Protein AF-A0A822VAF0-F1 (afdb_monomer_lite)

Secondary structure (DSSP, 8-state):
--------EEEEETTEEEEEEEEESSS-EEEEEEE--S----HHHHTTTTHHHHHHHHHHHT-S---HHHH--HHHHHHHHT-SS------HHHHHTT------HHHHHHHHHHHHHHTTS--

Radius of gyration: 19.34 Å; chains: 1; bounding box: 37×48×43 Å

pLDDT: mean 81.26, std 22.03, range [29.39, 98.62]

Foldseek 3Di:
DDDDPWDWDWDDDPNWIWIWTFDDDPPDTPTDTDTPPVDDDQQCVVCVPCLVVQQVQCVVQVAPDSGPVVVDDSVVVCVVVVDPDDDDDDCVVVVVVPNPDDDDPVRVVVVVVVVCVVNRVHD

Structure (mmCIF, N/CA/C/O backbone):
data_AF-A0A822VAF0-F1
#
_entry.id   AF-A0A822VAF0-F1
#
loop_
_atom_site.group_PDB
_atom_site.id
_atom_site.type_symbol
_atom_site.label_atom_id
_atom_site.label_alt_id
_atom_site.label_comp_id
_atom_site.label_asym_id
_atom_site.label_entity_id
_atom_site.label_seq_id
_atom_site.pdbx_PDB_ins_code
_atom_site.Cartn_x
_atom_site.Cartn_y
_atom_site.Cartn_z
_atom_site.occupancy
_atom_site.B_iso_or_equiv
_atom_site.auth_seq_id
_atom_site.auth_comp_id
_atom_site.auth_asym_id
_atom_site.auth_atom_id
_atom_site.pdbx_PDB_model_num
ATO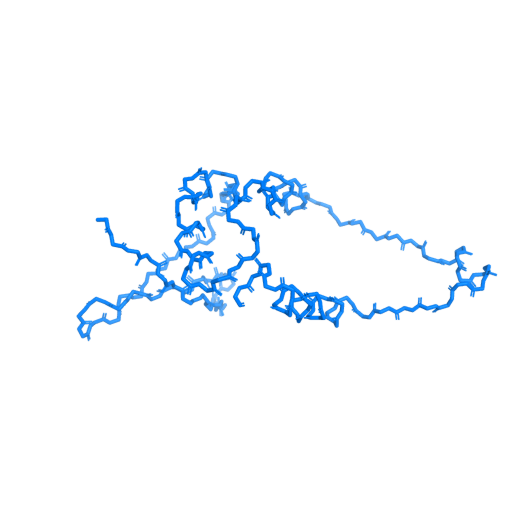M 1 N N . MET A 1 1 ? -12.248 17.129 20.076 1.00 33.84 1 MET A N 1
ATOM 2 C CA . MET A 1 1 ? -12.084 15.793 19.473 1.00 33.84 1 MET A CA 1
ATOM 3 C C . MET A 1 1 ? -13.127 15.694 18.369 1.00 33.84 1 MET A C 1
ATOM 5 O O . MET A 1 1 ? -14.201 15.171 18.610 1.00 33.84 1 MET A O 1
ATOM 9 N N . GLN A 1 2 ? -12.853 16.334 17.228 1.00 29.39 2 GLN A N 1
ATOM 10 C CA . GLN A 1 2 ? -13.739 16.412 16.061 1.00 29.39 2 GLN A CA 1
ATOM 11 C C . GLN A 1 2 ? -12.897 16.007 14.838 1.00 29.39 2 GLN A C 1
ATOM 13 O O . GLN A 1 2 ? -11.767 16.475 14.697 1.00 29.39 2 GLN A O 1
ATOM 18 N N . GLU A 1 3 ? -13.411 15.062 14.053 1.00 37.84 3 GLU A N 1
ATOM 19 C CA . GLU A 1 3 ? -12.759 14.349 12.944 1.00 37.84 3 GLU A CA 1
ATOM 20 C C . GLU A 1 3 ? -12.314 15.267 11.786 1.00 37.84 3 GLU A C 1
ATOM 22 O O . GLU A 1 3 ? -13.097 16.077 11.298 1.00 37.84 3 GLU A O 1
ATOM 27 N N . ARG A 1 4 ? -11.082 15.085 11.277 1.00 38.50 4 ARG A N 1
ATOM 28 C CA . ARG A 1 4 ? -10.580 15.726 10.043 1.00 38.50 4 ARG A CA 1
ATOM 29 C C . ARG A 1 4 ? -10.787 14.808 8.836 1.00 38.50 4 ARG A C 1
ATOM 31 O O . ARG A 1 4 ? -9.956 13.947 8.561 1.00 38.50 4 ARG A O 1
ATOM 38 N N . ASN A 1 5 ? -11.870 15.024 8.095 1.00 42.47 5 ASN A N 1
ATOM 39 C CA . ASN A 1 5 ? -12.062 14.481 6.747 1.00 42.47 5 ASN A CA 1
ATOM 40 C C . ASN A 1 5 ? -11.574 15.509 5.712 1.00 42.47 5 ASN A C 1
ATOM 42 O O . ASN A 1 5 ? -12.342 16.371 5.293 1.00 42.47 5 ASN A O 1
ATOM 46 N N . ASN A 1 6 ? -10.306 15.429 5.286 1.00 43.38 6 ASN A N 1
ATOM 47 C CA . ASN A 1 6 ? -9.716 16.416 4.370 1.00 43.38 6 ASN A CA 1
ATOM 48 C C . ASN A 1 6 ? -9.422 15.791 2.994 1.00 43.38 6 ASN A C 1
ATOM 50 O O . ASN A 1 6 ? -8.613 14.870 2.879 1.00 43.38 6 ASN A O 1
ATOM 54 N N . ALA A 1 7 ? -10.022 16.336 1.931 1.00 43.28 7 ALA A N 1
ATOM 55 C CA . ALA A 1 7 ? -9.618 16.064 0.551 1.00 43.28 7 ALA A CA 1
ATOM 56 C C . ALA A 1 7 ? -8.329 16.847 0.225 1.00 43.28 7 ALA A C 1
ATOM 58 O O . ALA A 1 7 ? -8.266 18.055 0.444 1.00 43.28 7 ALA A O 1
ATOM 59 N N . ARG A 1 8 ? -7.293 16.161 -0.276 1.00 44.94 8 ARG A N 1
ATOM 60 C CA . ARG A 1 8 ? -5.960 16.731 -0.555 1.00 44.94 8 ARG A CA 1
ATOM 61 C C . ARG A 1 8 ? -5.787 17.008 -2.052 1.00 44.94 8 ARG A C 1
ATOM 63 O O . ARG A 1 8 ? -6.007 16.114 -2.866 1.00 44.94 8 ARG A O 1
ATOM 70 N N . ARG A 1 9 ? -5.337 18.213 -2.424 1.00 45.78 9 ARG A N 1
ATOM 71 C CA . ARG A 1 9 ? -4.929 18.557 -3.804 1.00 45.78 9 ARG A CA 1
ATOM 72 C C . ARG A 1 9 ? -3.541 19.196 -3.794 1.00 45.78 9 ARG A C 1
ATOM 74 O O . ARG A 1 9 ? -3.276 20.079 -2.985 1.00 45.78 9 ARG A O 1
ATOM 81 N N . ALA A 1 10 ? -2.665 18.750 -4.692 1.00 46.25 10 ALA A N 1
ATOM 82 C CA . ALA A 1 10 ? -1.319 19.296 -4.847 1.00 46.25 10 ALA A CA 1
ATOM 83 C C . ALA A 1 10 ? -1.309 20.490 -5.822 1.00 46.25 10 ALA A C 1
ATOM 85 O O . ALA A 1 10 ? -1.923 20.415 -6.890 1.00 46.25 10 ALA A O 1
ATOM 86 N N . LEU A 1 11 ? -0.604 21.568 -5.465 1.00 54.56 11 LEU A N 1
ATOM 87 C CA . LEU A 1 11 ? -0.296 22.717 -6.326 1.00 54.56 11 LEU A CA 1
ATOM 88 C C . LEU A 1 11 ? 1.220 22.954 -6.366 1.00 54.56 11 LEU A C 1
ATOM 90 O O . LEU A 1 11 ? 1.916 22.694 -5.390 1.00 54.56 11 LEU A O 1
ATOM 94 N N . PHE A 1 12 ? 1.727 23.465 -7.486 1.00 46.44 12 PHE A N 1
ATOM 95 C CA . PHE A 1 12 ? 3.128 23.860 -7.653 1.00 46.44 12 PHE A CA 1
ATOM 96 C C . PHE A 1 12 ? 3.205 25.361 -7.938 1.00 46.44 12 PHE A C 1
ATOM 98 O O . PHE A 1 12 ? 2.636 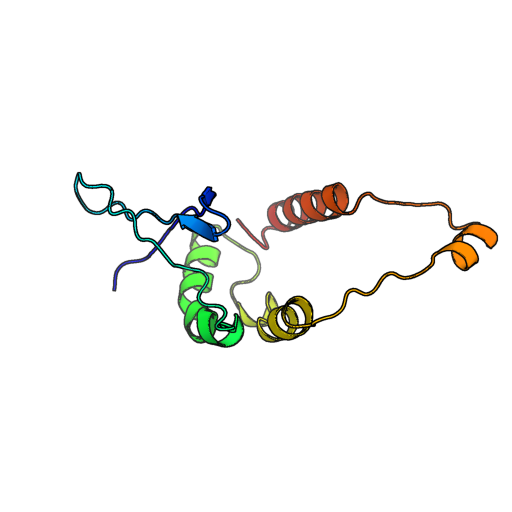25.818 -8.928 1.00 46.44 12 PHE A O 1
ATOM 105 N N . GLU A 1 13 ? 3.936 26.109 -7.110 1.00 50.09 13 GLU A N 1
ATOM 106 C CA . GLU A 1 13 ? 4.174 27.548 -7.295 1.00 50.09 13 GLU A CA 1
ATOM 107 C C . GLU A 1 13 ? 5.622 27.884 -6.888 1.00 50.09 13 GLU A C 1
ATOM 109 O O . GLU A 1 13 ? 6.141 27.340 -5.917 1.00 50.09 13 GLU A O 1
ATOM 114 N N . GLU A 1 14 ? 6.333 28.698 -7.676 1.00 61.81 14 GLU A N 1
ATOM 115 C CA . GLU A 1 14 ? 7.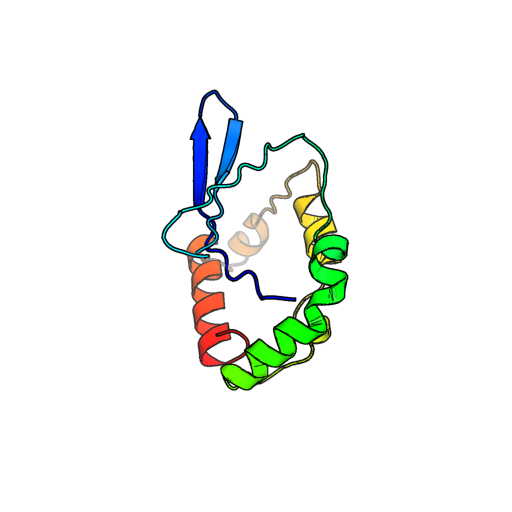732 29.108 -7.408 1.00 61.81 14 GLU A CA 1
ATOM 116 C C . GLU A 1 14 ? 8.718 27.957 -7.083 1.00 61.81 14 GLU A C 1
ATOM 118 O O . GLU A 1 14 ? 9.635 28.091 -6.273 1.00 61.81 14 GLU A O 1
ATOM 123 N N . GLY A 1 15 ? 8.535 26.791 -7.712 1.00 56.56 15 GLY A N 1
ATOM 124 C CA . GLY A 1 15 ? 9.391 25.616 -7.492 1.00 56.56 15 GLY A CA 1
ATOM 125 C C . GLY A 1 15 ? 9.151 24.892 -6.163 1.00 56.56 15 GLY A C 1
ATOM 126 O O . GLY A 1 15 ? 9.915 23.992 -5.814 1.00 56.56 15 GLY A O 1
ATOM 127 N N . ARG A 1 16 ? 8.094 25.249 -5.428 1.00 48.12 16 ARG A N 1
ATOM 128 C CA . ARG A 1 16 ? 7.661 24.579 -4.202 1.00 48.12 16 ARG A CA 1
ATOM 129 C C . ARG A 1 16 ? 6.359 23.827 -4.461 1.00 48.12 16 ARG A C 1
ATOM 131 O O . ARG A 1 16 ? 5.442 24.342 -5.099 1.00 48.12 16 ARG A O 1
ATOM 138 N N . LEU A 1 17 ? 6.308 22.584 -3.991 1.00 49.31 17 LEU A N 1
ATOM 139 C CA . LEU A 1 17 ? 5.097 21.773 -3.991 1.00 49.31 17 LEU A CA 1
ATOM 140 C C . LEU A 1 17 ? 4.327 22.046 -2.699 1.00 49.31 17 LEU A C 1
ATOM 142 O O . LEU A 1 17 ? 4.881 21.940 -1.605 1.00 49.31 17 LEU A O 1
ATOM 146 N N . PHE A 1 18 ? 3.055 22.391 -2.849 1.00 51.75 18 PHE A N 1
ATOM 147 C CA . PHE A 1 18 ? 2.128 22.708 -1.774 1.00 51.75 18 PHE A CA 1
ATOM 148 C C . PHE A 1 18 ? 1.014 21.667 -1.743 1.00 51.75 18 PHE A C 1
ATOM 150 O O . PHE A 1 18 ? 0.421 21.345 -2.776 1.00 51.75 18 PHE A O 1
ATOM 157 N N . VAL A 1 19 ? 0.702 21.153 -0.554 1.00 52.16 19 VAL A N 1
ATOM 158 C CA . VAL A 1 19 ? -0.475 20.306 -0.335 1.00 52.16 19 VAL A CA 1
ATOM 159 C C . VAL A 1 19 ? -1.548 21.169 0.317 1.00 52.16 19 VAL A C 1
ATOM 161 O O . VAL A 1 19 ? -1.375 21.614 1.448 1.00 52.16 19 VAL A O 1
ATOM 164 N N . LEU A 1 20 ? -2.646 21.420 -0.398 1.00 51.59 20 LEU A N 1
ATOM 165 C CA . LEU A 1 20 ? -3.803 22.123 0.152 1.00 51.59 20 LEU A CA 1
ATOM 166 C C . LEU A 1 20 ? -4.695 21.144 0.918 1.00 51.59 20 LEU A C 1
ATOM 168 O O . LEU A 1 20 ? -5.102 20.110 0.376 1.00 51.59 20 LEU A O 1
ATOM 172 N N . GLY A 1 21 ? -5.034 21.510 2.153 1.00 52.75 21 GLY A N 1
ATOM 173 C CA . GLY A 1 21 ? -6.164 20.957 2.894 1.00 52.75 21 GLY A CA 1
ATOM 174 C C . GLY A 1 21 ? -7.154 22.069 3.240 1.00 52.75 21 GLY A C 1
ATOM 175 O O . GLY A 1 21 ? -6.742 23.192 3.517 1.00 52.75 21 GLY A O 1
ATOM 176 N N . ALA A 1 22 ? -8.447 21.751 3.233 1.00 47.81 22 ALA A N 1
ATOM 177 C CA . ALA A 1 22 ? -9.508 22.633 3.713 1.00 47.81 22 ALA A CA 1
ATOM 178 C C . ALA A 1 22 ? -10.208 21.973 4.906 1.00 47.81 22 ALA A C 1
ATOM 180 O O . ALA A 1 22 ? -10.451 20.764 4.869 1.00 47.81 22 ALA A O 1
ATOM 181 N N . ASN A 1 23 ? -10.527 22.759 5.934 1.00 49.84 23 ASN A N 1
ATOM 182 C CA . ASN A 1 23 ? -11.535 22.400 6.933 1.00 49.84 23 ASN A CA 1
ATOM 183 C C . ASN A 1 23 ? -12.826 23.164 6.601 1.00 49.84 23 ASN A C 1
ATOM 185 O O . ASN A 1 23 ? -12.762 24.277 6.081 1.00 49.84 23 ASN A O 1
ATOM 189 N N . VAL A 1 24 ? -13.986 22.569 6.880 1.00 48.78 24 VAL A N 1
ATOM 190 C CA . VAL A 1 24 ? -15.288 23.235 6.729 1.00 48.78 24 VAL A CA 1
ATOM 191 C C . VAL A 1 24 ? -15.891 23.377 8.122 1.00 48.78 24 VAL A C 1
ATOM 193 O O . VAL A 1 24 ? -16.665 22.526 8.547 1.00 48.78 24 VAL A O 1
ATOM 196 N N . ASP A 1 25 ? -15.497 24.428 8.838 1.00 47.31 25 ASP A N 1
ATOM 197 C CA . ASP A 1 25 ? -16.069 24.800 10.134 1.00 47.31 25 ASP A CA 1
ATOM 198 C C . ASP A 1 25 ? -16.608 26.234 10.031 1.00 47.31 25 ASP A C 1
ATOM 200 O O . ASP A 1 25 ? -15.843 27.192 9.991 1.00 47.31 25 ASP A O 1
ATOM 204 N N . GLY A 1 26 ? -17.936 26.393 9.967 1.00 46.09 26 GLY A N 1
ATOM 205 C CA . GLY A 1 26 ? -18.552 27.698 9.684 1.00 46.09 26 GLY A CA 1
ATOM 206 C C . GLY A 1 26 ? -18.274 28.176 8.253 1.00 46.09 26 GLY A C 1
ATOM 207 O O . GLY A 1 26 ? -17.574 27.515 7.496 1.00 46.09 26 GLY A O 1
ATOM 208 N N . ASP A 1 27 ? -18.860 29.299 7.841 1.00 47.34 27 ASP A N 1
ATOM 209 C CA . ASP A 1 27 ? -18.862 29.786 6.447 1.00 47.34 27 ASP A CA 1
ATOM 210 C C . ASP A 1 27 ? -17.480 30.241 5.903 1.00 47.34 27 ASP A C 1
ATOM 212 O O . ASP A 1 27 ? -17.405 30.978 4.918 1.00 47.34 27 ASP A O 1
ATOM 216 N N . GLU A 1 28 ? -16.377 29.818 6.525 1.00 45.03 28 GLU A N 1
AT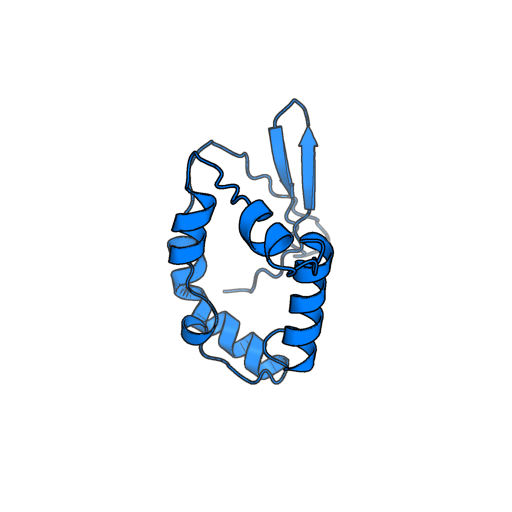OM 217 C CA . GLU A 1 28 ? -15.012 30.230 6.214 1.00 45.03 28 GLU A CA 1
ATOM 218 C C . GLU A 1 28 ? -14.167 29.017 5.783 1.00 45.03 28 GLU A C 1
ATOM 220 O O . GLU A 1 28 ? -14.026 28.024 6.496 1.00 45.03 28 GLU A O 1
ATOM 225 N N . LEU A 1 29 ? -13.626 29.079 4.560 1.00 47.59 29 LEU A N 1
ATOM 226 C CA . LEU A 1 29 ? -12.675 28.089 4.057 1.00 47.59 29 LEU A CA 1
ATOM 227 C C . LEU A 1 29 ? -11.298 28.390 4.645 1.00 47.59 29 LEU A C 1
ATOM 229 O O . LEU A 1 29 ? -10.529 29.167 4.078 1.00 47.59 29 LEU A O 1
ATOM 233 N N . ASP A 1 30 ? -10.983 27.736 5.754 1.00 47.25 30 ASP A N 1
ATOM 234 C CA . ASP A 1 30 ? -9.651 27.785 6.341 1.00 47.25 30 ASP A CA 1
ATOM 235 C C . ASP A 1 30 ? -8.693 26.906 5.514 1.00 47.25 30 ASP A C 1
ATOM 237 O O . ASP A 1 30 ? -8.660 25.672 5.619 1.00 47.25 30 ASP A O 1
ATOM 241 N N . LEU A 1 31 ? -7.950 27.567 4.620 1.00 49.69 31 LEU A N 1
ATOM 242 C CA . LEU A 1 31 ? -6.899 26.976 3.794 1.00 49.69 31 LEU A CA 1
ATOM 243 C C . LEU A 1 31 ? -5.588 26.998 4.578 1.00 49.69 31 LEU A C 1
ATOM 245 O O . LEU A 1 31 ? -4.981 28.052 4.769 1.00 49.69 31 LEU A O 1
ATOM 249 N N . TRP A 1 32 ? -5.122 25.824 4.992 1.00 47.69 32 TRP A N 1
ATOM 250 C CA . TRP A 1 32 ? -3.830 25.702 5.662 1.00 47.69 32 TRP A CA 1
ATOM 251 C C . TRP A 1 32 ? -2.769 25.216 4.683 1.00 47.69 32 TRP A C 1
ATOM 253 O O . TRP A 1 32 ? -2.991 24.289 3.899 1.00 47.69 32 TRP A O 1
ATOM 263 N N . PHE A 1 33 ? -1.602 25.849 4.761 1.00 53.44 33 PHE A N 1
ATOM 264 C CA . PHE A 1 33 ? -0.424 25.512 3.978 1.00 53.44 33 PHE A CA 1
ATOM 265 C C . PHE A 1 33 ? 0.517 24.658 4.820 1.00 53.44 33 PHE A C 1
ATOM 267 O O . PHE A 1 33 ? 0.867 25.040 5.935 1.00 53.44 33 PHE A O 1
ATOM 274 N N . GLU A 1 34 ? 1.014 23.563 4.256 1.00 55.31 34 GLU A N 1
ATOM 275 C CA . GLU A 1 34 ? 2.240 22.942 4.750 1.00 55.31 34 GLU A CA 1
ATOM 276 C C . GLU A 1 34 ? 3.325 23.061 3.681 1.00 55.31 34 GLU A C 1
ATOM 278 O O . GLU A 1 34 ? 3.172 22.582 2.555 1.00 55.31 34 GLU A O 1
ATOM 283 N N . SER A 1 35 ? 4.424 23.736 4.023 1.00 53.03 35 SER A N 1
ATOM 284 C CA . SER A 1 35 ? 5.628 23.738 3.196 1.00 53.03 35 SER A CA 1
ATOM 285 C C . SER A 1 35 ? 6.318 22.383 3.293 1.00 53.03 35 SER A C 1
ATOM 287 O O . SER A 1 35 ? 6.499 21.876 4.402 1.00 53.03 35 SER A O 1
ATOM 289 N N . LEU A 1 36 ? 6.789 21.846 2.165 1.00 62.84 36 LEU A N 1
ATOM 290 C CA . LEU A 1 36 ? 7.778 20.769 2.178 1.00 62.84 36 LEU A CA 1
ATOM 291 C C . LEU A 1 36 ? 9.101 21.343 2.694 1.00 62.84 36 LEU A C 1
ATOM 293 O O . LEU A 1 36 ? 9.876 21.949 1.958 1.00 62.84 36 LEU A O 1
ATOM 297 N N . ASP A 1 37 ? 9.315 21.196 3.993 1.00 75.62 37 ASP A N 1
ATOM 298 C CA . ASP A 1 37 ? 10.460 21.694 4.759 1.00 75.62 37 ASP A CA 1
ATOM 299 C C . ASP A 1 37 ? 11.694 20.776 4.654 1.00 75.62 37 ASP A C 1
ATOM 301 O O . ASP A 1 37 ? 12.728 21.044 5.263 1.00 75.62 37 ASP A O 1
ATOM 305 N N . GLY A 1 38 ? 11.600 19.702 3.862 1.00 74.12 38 GLY A N 1
ATOM 306 C CA . GLY A 1 38 ? 12.640 18.682 3.727 1.00 74.12 38 GLY A CA 1
ATOM 307 C C . GLY A 1 38 ? 12.735 17.744 4.933 1.00 74.12 38 GLY A C 1
ATOM 308 O O . GLY A 1 38 ? 13.609 16.879 4.956 1.00 74.12 38 GLY A O 1
ATOM 309 N N . VAL A 1 39 ? 11.849 17.888 5.924 1.00 81.75 39 VAL A N 1
ATOM 310 C CA . VAL A 1 39 ? 11.792 17.005 7.085 1.00 81.75 39 VAL A CA 1
ATOM 311 C C . VAL A 1 39 ? 10.994 15.763 6.710 1.00 81.75 39 VAL A C 1
ATOM 313 O O . VAL A 1 39 ? 9.824 15.838 6.335 1.00 81.75 39 VAL A O 1
ATOM 316 N N . VAL A 1 40 ? 11.627 14.595 6.827 1.00 82.88 40 VAL A N 1
ATOM 317 C CA . VAL A 1 40 ? 10.934 13.313 6.669 1.00 82.88 40 VAL A CA 1
ATOM 318 C C . VAL A 1 40 ? 9.961 13.145 7.831 1.00 82.88 40 VAL A C 1
ATOM 320 O O . VAL A 1 40 ? 10.358 13.187 8.995 1.00 82.88 40 VAL A O 1
ATOM 323 N N . ARG A 1 41 ? 8.685 12.939 7.507 1.00 88.19 41 ARG A N 1
ATOM 324 C CA . ARG A 1 41 ? 7.632 12.623 8.474 1.00 88.19 41 ARG A CA 1
ATOM 325 C C . ARG A 1 41 ? 7.181 11.199 8.210 1.00 88.19 41 ARG A C 1
ATOM 327 O O . ARG A 1 41 ? 6.601 10.929 7.161 1.00 88.19 41 ARG A O 1
ATOM 334 N N . LEU A 1 42 ? 7.482 10.305 9.143 1.00 92.50 42 LEU A N 1
ATOM 335 C CA . LEU A 1 42 ? 7.183 8.886 8.994 1.00 92.50 42 LEU A CA 1
ATOM 336 C C . LEU A 1 42 ? 5.672 8.661 9.033 1.00 92.50 42 LEU A C 1
ATOM 338 O O . LEU A 1 42 ? 4.950 9.275 9.823 1.00 92.50 42 LEU A O 1
ATOM 342 N N . LEU A 1 43 ? 5.182 7.797 8.156 1.00 94.06 43 LEU A N 1
ATOM 343 C CA . LEU A 1 43 ? 3.794 7.371 8.125 1.00 94.06 43 LEU A CA 1
ATOM 344 C C . LEU A 1 43 ? 3.452 6.567 9.380 1.00 94.06 43 LEU A C 1
ATOM 346 O O . LEU A 1 43 ? 2.339 6.688 9.890 1.00 94.06 43 LEU A O 1
ATOM 350 N N . GLN A 1 44 ? 4.403 5.789 9.908 1.00 95.56 44 GLN A N 1
ATOM 351 C CA . GLN A 1 44 ? 4.224 5.060 11.162 1.00 95.56 44 GLN A CA 1
ATOM 352 C C . GLN A 1 44 ? 3.850 5.975 12.329 1.00 95.56 44 GLN A C 1
ATOM 3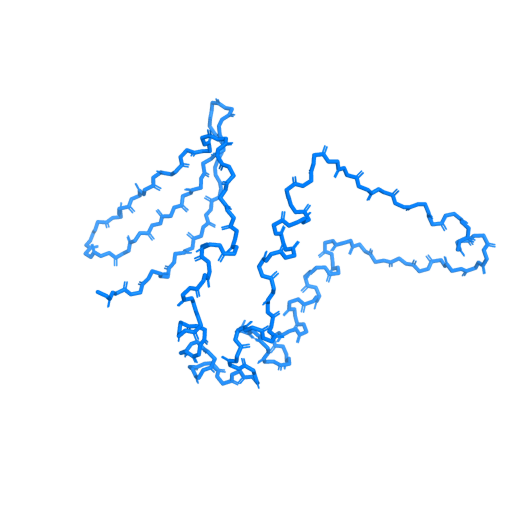54 O O . GLN A 1 44 ? 2.916 5.656 13.060 1.00 95.56 44 GLN A O 1
ATOM 359 N N . ASP A 1 45 ? 4.511 7.123 12.463 1.00 95.00 45 ASP A N 1
ATOM 360 C CA . ASP A 1 45 ? 4.206 8.075 13.535 1.00 95.00 45 ASP A CA 1
ATOM 361 C C . ASP A 1 45 ? 2.871 8.788 13.288 1.00 95.00 45 ASP A C 1
ATOM 363 O O . ASP A 1 45 ? 2.093 9.003 14.214 1.00 95.00 45 ASP A O 1
ATOM 367 N N . GLN A 1 46 ? 2.577 9.121 12.027 1.00 93.06 46 GLN A N 1
ATOM 368 C CA . GLN A 1 46 ? 1.333 9.800 11.649 1.00 93.06 46 GLN A CA 1
ATOM 369 C C . GLN A 1 46 ? 0.082 8.947 11.879 1.00 93.06 46 GLN A C 1
ATOM 371 O O . GLN A 1 46 ? -0.975 9.507 12.141 1.00 93.06 46 GLN A O 1
ATOM 376 N N . THR A 1 47 ? 0.202 7.621 11.772 1.00 93.69 47 THR A N 1
ATOM 377 C CA . THR A 1 47 ? -0.935 6.681 11.807 1.00 93.69 47 THR A CA 1
ATOM 378 C C . THR A 1 47 ? -1.003 5.845 13.086 1.00 93.69 47 THR A C 1
ATOM 380 O O . THR A 1 47 ? -1.864 4.973 13.209 1.00 93.69 47 THR A O 1
ATOM 383 N N . ALA A 1 48 ? -0.121 6.104 14.059 1.00 94.25 48 ALA A N 1
ATOM 384 C CA . ALA A 1 48 ? 0.001 5.309 15.283 1.00 94.25 48 ALA A CA 1
ATOM 385 C C . ALA A 1 48 ? -1.314 5.195 16.080 1.00 94.25 48 ALA A C 1
ATOM 387 O O . ALA A 1 48 ? -1.583 4.157 16.682 1.00 94.25 48 ALA A O 1
ATOM 388 N N . GLU A 1 49 ? -2.155 6.233 16.039 1.00 95.12 49 GLU A N 1
ATOM 389 C CA . GLU A 1 49 ? -3.400 6.330 16.814 1.00 95.12 49 GLU A CA 1
ATOM 390 C C . GLU A 1 49 ? -4.673 6.129 15.961 1.00 95.12 49 GLU A C 1
ATOM 392 O O . GLU A 1 49 ? -5.796 6.250 16.457 1.00 95.12 49 GLU A O 1
ATOM 397 N N . ASP A 1 50 ? -4.534 5.769 14.680 1.00 96.81 50 ASP A N 1
ATOM 398 C CA . ASP A 1 50 ? -5.660 5.720 13.734 1.00 96.81 50 ASP A CA 1
ATOM 399 C C . ASP A 1 50 ? -6.511 4.444 13.852 1.00 96.81 50 ASP A C 1
ATOM 401 O O . ASP A 1 50 ? -7.561 4.322 13.218 1.00 96.81 50 ASP A O 1
ATOM 405 N N . ALA A 1 51 ? -6.122 3.488 14.700 1.00 96.31 51 ALA A N 1
ATOM 406 C CA . ALA A 1 51 ? -6.835 2.217 14.857 1.00 96.31 51 ALA A CA 1
ATOM 407 C C . ALA A 1 51 ? -8.300 2.385 15.309 1.00 96.31 51 ALA A C 1
ATOM 409 O O . ALA A 1 51 ? -9.153 1.547 15.008 1.00 96.31 51 ALA A O 1
ATOM 410 N N . ALA A 1 52 ? -8.620 3.434 16.073 1.00 96.62 52 ALA A N 1
ATOM 411 C CA . ALA A 1 52 ? -10.005 3.736 16.443 1.00 96.62 52 ALA A CA 1
ATOM 412 C C . ALA A 1 52 ? -10.792 4.350 15.274 1.00 96.62 52 ALA A C 1
ATOM 414 O O . ALA A 1 52 ? -11.941 3.976 15.056 1.00 96.62 52 ALA A O 1
ATOM 415 N N . ILE A 1 53 ? -10.151 5.232 14.503 1.00 97.44 53 ILE A N 1
ATOM 416 C CA . ILE A 1 53 ? -10.742 5.893 13.333 1.00 97.44 53 ILE A CA 1
ATOM 417 C C . ILE A 1 53 ? -11.073 4.854 12.259 1.00 97.44 53 ILE A C 1
ATOM 419 O O . ILE A 1 53 ? -12.183 4.835 11.734 1.00 97.44 53 ILE A O 1
ATOM 423 N N . TRP A 1 54 ? -10.140 3.940 11.972 1.00 97.88 54 TRP A N 1
ATOM 424 C CA . TRP A 1 54 ? -10.369 2.876 10.997 1.00 97.88 54 TRP A CA 1
ATOM 425 C C . TRP A 1 54 ? -11.530 1.959 11.390 1.00 97.88 54 TRP A C 1
ATOM 427 O O . TRP A 1 54 ? -12.342 1.622 10.534 1.00 97.88 54 TRP A O 1
ATOM 437 N N . ARG A 1 55 ? -11.652 1.593 12.674 1.00 98.19 55 ARG A N 1
ATOM 438 C CA . ARG A 1 55 ? -12.785 0.782 13.148 1.00 98.19 55 ARG A CA 1
ATOM 439 C C . ARG A 1 55 ? -14.126 1.463 12.899 1.00 98.19 55 ARG A C 1
ATOM 441 O O . ARG A 1 55 ? -15.027 0.810 12.390 1.00 98.19 55 ARG A O 1
ATOM 448 N N . ASP A 1 56 ? -14.240 2.759 13.187 1.00 98.25 56 ASP A N 1
ATOM 449 C CA . ASP A 1 56 ? -15.478 3.502 12.920 1.00 98.25 56 ASP A CA 1
ATOM 450 C C . ASP A 1 56 ? -15.814 3.540 11.420 1.00 98.25 56 ASP A C 1
ATOM 452 O O . ASP A 1 56 ? -16.955 3.299 11.027 1.00 98.25 56 ASP A O 1
ATOM 456 N N . ILE A 1 57 ? -14.811 3.758 10.564 1.00 98.12 57 ILE A N 1
ATOM 457 C CA . ILE A 1 57 ? -14.975 3.693 9.105 1.00 98.12 57 ILE A CA 1
ATOM 458 C C . ILE A 1 57 ? -15.437 2.291 8.687 1.00 98.12 57 ILE A C 1
ATOM 460 O O . ILE A 1 57 ? -16.415 2.157 7.949 1.00 98.12 57 ILE A O 1
ATOM 464 N N . ALA A 1 58 ? -14.765 1.245 9.164 1.00 98.31 58 ALA A N 1
ATOM 465 C CA . ALA A 1 58 ? -15.088 -0.133 8.827 1.00 98.31 58 ALA A CA 1
ATOM 466 C C . ALA A 1 58 ? -16.522 -0.499 9.226 1.00 98.31 58 ALA A C 1
ATOM 468 O O . ALA A 1 58 ? -17.253 -1.063 8.410 1.00 98.31 58 ALA A O 1
ATOM 469 N N . ASP A 1 59 ? -16.956 -0.100 10.422 1.00 98.12 59 ASP A N 1
ATOM 470 C CA . ASP A 1 59 ? -18.317 -0.328 10.903 1.00 98.12 59 ASP A CA 1
ATOM 471 C C . ASP A 1 59 ? -19.344 0.468 10.077 1.00 98.12 59 ASP A C 1
ATOM 473 O O . ASP A 1 59 ? -20.365 -0.079 9.651 1.00 98.12 59 ASP A O 1
ATOM 477 N N . ARG A 1 60 ? -19.057 1.742 9.774 1.00 98.44 60 ARG A N 1
ATOM 478 C CA . ARG A 1 60 ? -19.934 2.631 8.992 1.00 98.44 60 ARG A CA 1
ATOM 479 C C . ARG A 1 60 ? -20.171 2.129 7.567 1.00 98.44 60 ARG A C 1
ATOM 481 O O . ARG A 1 60 ? -21.289 2.240 7.062 1.00 98.44 60 ARG A O 1
ATOM 488 N N . TYR A 1 61 ? -19.136 1.598 6.916 1.00 98.12 61 TYR A N 1
ATOM 489 C CA . TYR A 1 61 ? -19.200 1.118 5.530 1.00 98.12 61 TYR A CA 1
ATOM 490 C C . TYR A 1 61 ? -19.406 -0.403 5.413 1.00 98.12 61 TYR A C 1
ATOM 492 O O . TYR A 1 61 ? -19.563 -0.920 4.305 1.00 98.12 61 TYR A O 1
ATOM 500 N N . GLY A 1 62 ? -19.460 -1.130 6.535 1.00 97.94 62 GLY A N 1
ATOM 501 C CA . GLY A 1 62 ? -19.634 -2.584 6.559 1.00 97.94 62 GLY A CA 1
ATOM 502 C C . GLY A 1 62 ? -18.480 -3.333 5.888 1.00 97.94 62 GLY A C 1
ATOM 503 O O . GLY A 1 62 ? -18.728 -4.229 5.072 1.00 97.94 62 GLY A O 1
ATOM 504 N N . LEU A 1 63 ? -17.245 -2.922 6.190 1.00 98.62 63 LEU A N 1
ATOM 505 C CA . LEU A 1 63 ? -16.013 -3.515 5.666 1.00 98.62 63 LEU A CA 1
ATOM 506 C C . LEU A 1 63 ? -15.705 -4.858 6.345 1.00 98.62 63 LEU A C 1
ATOM 508 O O . LEU A 1 63 ? -16.118 -5.109 7.476 1.00 98.62 63 LEU A O 1
ATOM 512 N N . VAL A 1 64 ? -14.978 -5.737 5.650 1.00 98.19 64 VAL A N 1
ATOM 513 C CA . VAL A 1 64 ? -14.706 -7.112 6.121 1.00 98.19 64 VAL A CA 1
ATOM 514 C C . VAL A 1 64 ? -13.621 -7.202 7.194 1.00 98.19 64 VAL A C 1
ATOM 516 O O . VAL A 1 64 ? -13.560 -8.200 7.907 1.00 98.19 64 VAL A O 1
ATOM 519 N N . GLU A 1 65 ? -12.762 -6.191 7.304 1.00 98.00 65 GLU A N 1
ATOM 520 C CA . GLU A 1 65 ? -11.634 -6.154 8.233 1.00 98.00 65 GLU A CA 1
ATOM 521 C C . GLU A 1 65 ? -11.575 -4.787 8.919 1.00 98.00 65 GLU A C 1
ATOM 523 O O . GLU A 1 65 ? -11.471 -3.749 8.262 1.00 98.00 65 GLU A O 1
ATOM 528 N N . ASN A 1 66 ? -11.640 -4.787 10.247 1.00 97.50 66 ASN A N 1
ATOM 529 C CA . ASN A 1 66 ? -11.660 -3.574 11.063 1.00 97.50 66 ASN A CA 1
ATOM 530 C C . ASN A 1 66 ? -10.394 -3.409 11.919 1.00 97.50 66 ASN A C 1
ATOM 532 O O . ASN A 1 66 ? -10.234 -2.385 12.581 1.00 97.50 66 ASN A O 1
ATOM 536 N N . ASP A 1 67 ? -9.466 -4.365 11.880 1.00 97.38 67 ASP A N 1
ATOM 537 C CA . ASP A 1 67 ? -8.142 -4.227 12.473 1.00 97.38 67 ASP A CA 1
ATOM 538 C C . ASP A 1 67 ? -7.165 -3.613 11.460 1.00 97.38 67 ASP A C 1
ATOM 540 O O . ASP A 1 67 ? -6.692 -4.264 10.524 1.00 97.38 67 ASP A O 1
ATOM 544 N N . LEU A 1 68 ? -6.823 -2.340 11.680 1.00 96.00 68 LEU A N 1
ATOM 545 C CA . LEU A 1 68 ? -5.912 -1.587 10.816 1.00 96.00 68 LEU A CA 1
ATOM 546 C C . LEU A 1 68 ? -4.533 -2.257 10.687 1.00 96.00 68 LEU A C 1
ATOM 548 O O . LEU A 1 68 ? -3.923 -2.203 9.620 1.00 96.00 68 LEU A O 1
ATOM 552 N N . SER A 1 69 ? -4.060 -2.938 11.737 1.00 94.88 69 SER A N 1
ATOM 553 C CA . SER A 1 69 ? -2.738 -3.580 11.745 1.00 94.88 69 SER A CA 1
ATOM 554 C C . SER A 1 69 ? -2.650 -4.803 10.828 1.00 94.88 69 SER A C 1
ATOM 556 O O . SER A 1 69 ? -1.557 -5.202 10.424 1.00 94.88 69 SER A O 1
ATOM 558 N N . ARG A 1 70 ? -3.800 -5.386 10.460 1.00 95.62 70 ARG A N 1
ATOM 559 C CA . ARG A 1 70 ? -3.895 -6.491 9.495 1.00 95.62 70 ARG A CA 1
ATOM 560 C C . ARG A 1 70 ? -3.945 -6.008 8.047 1.00 95.62 70 ARG A C 1
ATOM 562 O O . ARG A 1 70 ? -3.646 -6.788 7.146 1.00 95.62 70 ARG A O 1
ATOM 569 N N . LEU A 1 71 ? -4.311 -4.745 7.825 1.00 94.62 71 LEU A N 1
ATOM 570 C CA . LEU A 1 71 ? -4.471 -4.153 6.496 1.00 94.62 71 LEU A CA 1
ATOM 571 C C . LEU A 1 71 ? -3.245 -3.377 6.038 1.00 94.62 71 LEU A C 1
ATOM 573 O O . LEU A 1 71 ? -2.886 -3.427 4.863 1.00 94.62 71 LEU A O 1
ATOM 577 N N . ALA A 1 72 ? -2.626 -2.637 6.954 1.00 94.50 72 ALA A N 1
ATOM 578 C CA . ALA A 1 72 ? -1.560 -1.715 6.626 1.00 94.50 72 ALA A CA 1
ATOM 579 C C . ALA A 1 72 ? -0.385 -1.859 7.589 1.00 94.50 72 ALA A C 1
ATOM 581 O O . ALA A 1 72 ? -0.531 -2.020 8.798 1.00 94.50 72 ALA A O 1
ATOM 582 N N . SER A 1 73 ? 0.808 -1.728 7.026 1.00 95.06 73 SER A N 1
ATOM 583 C CA . SER A 1 73 ? 2.074 -1.698 7.749 1.00 95.06 73 SER A CA 1
ATOM 584 C C . SER A 1 73 ? 2.801 -0.399 7.398 1.00 95.06 73 SER A C 1
ATOM 586 O O . SER A 1 73 ? 3.592 -0.391 6.451 1.00 95.06 73 SER A O 1
ATOM 588 N N . PRO A 1 74 ? 2.529 0.703 8.118 1.00 95.38 74 PRO A N 1
ATOM 589 C CA . PRO A 1 74 ? 3.052 2.030 7.785 1.00 95.38 74 PRO A CA 1
ATOM 590 C C . PRO A 1 74 ? 4.574 2.079 7.604 1.00 95.38 74 PRO A C 1
ATOM 592 O O . PRO A 1 74 ? 5.072 2.711 6.677 1.00 95.38 74 PRO A O 1
ATOM 595 N N . TRP A 1 75 ? 5.301 1.318 8.424 1.00 94.88 75 TRP A N 1
ATOM 596 C CA . TRP A 1 75 ? 6.757 1.227 8.369 1.00 94.88 75 TRP A CA 1
ATOM 597 C C . TRP A 1 75 ? 7.291 0.687 7.032 1.00 94.88 75 TRP A C 1
ATOM 599 O O . TRP A 1 75 ? 8.382 1.068 6.616 1.00 94.88 75 TRP A O 1
ATOM 609 N N . HIS A 1 76 ? 6.551 -0.194 6.344 1.00 95.12 76 HIS A N 1
ATOM 610 C CA . HIS A 1 76 ? 6.961 -0.689 5.025 1.00 95.12 76 HIS A CA 1
ATOM 611 C C . HIS A 1 76 ? 6.908 0.445 3.996 1.00 95.12 76 HIS A C 1
ATOM 613 O O . HIS A 1 76 ? 7.839 0.595 3.211 1.00 95.12 76 HIS A O 1
ATOM 619 N N . THR A 1 77 ? 5.875 1.293 4.048 1.00 93.94 77 THR A N 1
ATOM 620 C CA . THR A 1 77 ? 5.785 2.490 3.201 1.00 93.94 77 THR A CA 1
ATOM 621 C C . THR A 1 77 ? 6.926 3.459 3.496 1.00 93.94 77 THR A C 1
ATOM 623 O O . THR A 1 77 ? 7.537 3.971 2.562 1.00 93.94 77 THR A O 1
ATOM 626 N N . ASP A 1 78 ? 7.260 3.672 4.771 1.00 94.38 78 ASP A N 1
ATOM 627 C CA . ASP A 1 78 ? 8.413 4.494 5.160 1.00 94.38 78 ASP A CA 1
ATOM 628 C C . ASP A 1 78 ? 9.728 3.934 4.597 1.00 94.38 78 ASP A C 1
ATOM 630 O O . ASP A 1 78 ? 10.560 4.677 4.075 1.00 94.38 78 ASP A O 1
ATOM 634 N N . ALA A 1 79 ? 9.901 2.612 4.651 1.00 92.19 79 ALA A N 1
ATOM 635 C CA . ALA A 1 79 ? 11.079 1.931 4.129 1.00 92.19 79 ALA A CA 1
ATOM 636 C C . ALA A 1 79 ? 11.176 1.954 2.597 1.00 92.19 79 ALA A C 1
ATOM 638 O O . ALA A 1 79 ? 12.288 1.879 2.071 1.00 92.19 79 ALA A O 1
ATOM 639 N N . ASP A 1 80 ? 10.057 2.033 1.878 1.00 91.81 80 ASP A N 1
ATOM 640 C CA . ASP A 1 80 ? 10.038 2.079 0.414 1.00 91.81 80 ASP A CA 1
ATOM 641 C C . ASP A 1 80 ? 10.144 3.513 -0.117 1.00 91.81 80 ASP A C 1
ATOM 643 O O . ASP A 1 80 ? 10.978 3.775 -0.982 1.00 91.81 80 ASP A O 1
ATOM 647 N N . LEU A 1 81 ? 9.389 4.461 0.446 1.00 90.12 81 LEU A N 1
ATOM 648 C CA . LEU A 1 81 ? 9.409 5.868 0.024 1.00 90.12 81 LEU A CA 1
ATOM 649 C C . LEU A 1 81 ? 10.610 6.652 0.572 1.00 90.12 81 LEU A C 1
ATOM 651 O O . LEU A 1 81 ? 10.964 7.696 0.029 1.00 90.12 81 LEU A O 1
ATOM 655 N N . GLY A 1 82 ? 11.250 6.169 1.639 1.00 87.94 82 GLY A N 1
ATOM 656 C CA . GLY A 1 82 ? 12.438 6.792 2.224 1.00 87.94 82 GLY A CA 1
ATOM 657 C C . GLY A 1 82 ? 13.751 6.468 1.501 1.00 87.94 82 GLY A C 1
ATOM 658 O O . GLY A 1 82 ? 14.809 6.949 1.913 1.00 87.94 82 GLY A O 1
ATOM 659 N N . ARG A 1 83 ? 13.733 5.632 0.453 1.00 87.00 83 ARG A N 1
ATOM 660 C CA . ARG A 1 83 ? 14.960 5.220 -0.246 1.00 87.00 83 ARG A CA 1
ATOM 661 C C . ARG A 1 83 ? 15.465 6.337 -1.157 1.00 87.00 83 ARG A C 1
ATOM 663 O O . ARG A 1 83 ? 14.705 6.855 -1.965 1.00 87.00 83 ARG A O 1
ATOM 670 N N . PRO A 1 84 ? 16.772 6.648 -1.141 1.00 87.31 84 PRO A N 1
ATOM 671 C CA . PRO A 1 84 ? 17.355 7.628 -2.058 1.00 87.31 84 PRO A CA 1
ATOM 672 C C . PRO A 1 84 ? 17.641 7.041 -3.453 1.00 87.31 84 PRO A C 1
ATOM 674 O O . PRO A 1 84 ? 18.430 7.605 -4.209 1.00 87.31 84 PRO A O 1
ATOM 677 N N . ILE A 1 85 ? 17.088 5.866 -3.765 1.00 87.88 85 ILE A N 1
ATOM 678 C CA . ILE A 1 85 ? 17.376 5.107 -4.979 1.00 87.88 85 ILE A CA 1
ATOM 679 C C . ILE A 1 85 ? 16.098 4.509 -5.546 1.00 87.88 85 ILE A C 1
ATOM 681 O O . ILE A 1 85 ? 15.214 4.096 -4.801 1.00 87.88 85 ILE A O 1
ATOM 685 N N . GLU A 1 86 ? 16.081 4.371 -6.865 1.00 86.81 86 GLU A N 1
ATOM 686 C CA . GLU A 1 86 ? 15.046 3.649 -7.591 1.00 86.81 86 GLU A CA 1
ATOM 687 C C . GLU A 1 86 ? 15.575 2.295 -8.058 1.00 86.81 86 GLU A C 1
ATOM 689 O O . GLU A 1 86 ? 16.745 2.161 -8.435 1.00 86.81 86 GLU A O 1
ATOM 694 N N . VAL A 1 87 ? 14.710 1.282 -8.052 1.00 88.69 87 VAL A N 1
ATOM 695 C CA . VAL A 1 87 ? 15.057 -0.078 -8.478 1.00 88.69 87 VAL A CA 1
ATOM 696 C C . VAL A 1 87 ? 14.241 -0.446 -9.709 1.00 88.69 87 VAL A C 1
ATOM 698 O O . VAL A 1 87 ? 13.024 -0.586 -9.646 1.00 88.69 87 VAL A O 1
ATOM 701 N N . VAL A 1 88 ? 14.925 -0.667 -10.832 1.00 93.69 88 VAL A N 1
ATOM 702 C CA . VAL A 1 88 ? 14.319 -1.155 -12.077 1.00 93.69 88 VAL A CA 1
ATOM 703 C C . VAL A 1 88 ? 14.866 -2.547 -12.371 1.00 93.69 88 VAL A C 1
ATOM 705 O O . VAL A 1 88 ? 16.080 -2.747 -12.408 1.00 93.69 88 VAL A O 1
ATOM 708 N N . THR A 1 89 ? 13.975 -3.518 -12.576 1.00 94.25 89 THR A N 1
ATOM 709 C CA . 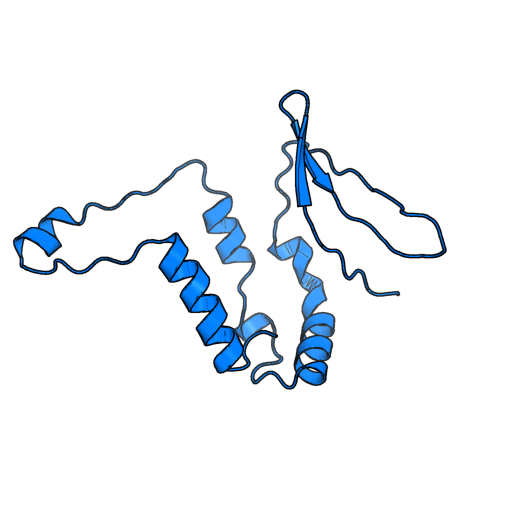THR A 1 89 ? 14.354 -4.918 -12.821 1.00 94.25 89 THR A CA 1
ATOM 710 C C . THR A 1 89 ? 14.156 -5.283 -14.290 1.00 94.25 89 THR A C 1
ATOM 712 O O . THR A 1 89 ? 13.098 -5.032 -14.865 1.00 94.25 89 THR A O 1
ATOM 715 N N . ASP A 1 90 ? 15.166 -5.904 -14.900 1.00 96.38 90 ASP A N 1
ATOM 716 C CA . ASP A 1 90 ? 15.099 -6.372 -16.285 1.00 96.38 90 ASP A CA 1
ATOM 717 C C . ASP A 1 90 ? 14.258 -7.654 -16.421 1.00 96.38 90 ASP A C 1
ATOM 719 O O . ASP A 1 90 ? 14.511 -8.664 -15.764 1.00 96.38 90 ASP A O 1
ATOM 723 N N . MET A 1 91 ? 13.297 -7.634 -17.347 1.00 97.75 91 MET A N 1
ATOM 724 C CA . MET A 1 91 ? 12.443 -8.780 -17.682 1.00 97.75 91 MET A CA 1
ATOM 725 C C . MET A 1 91 ? 12.910 -9.540 -18.933 1.00 97.75 91 MET A C 1
ATOM 727 O O . MET A 1 91 ? 12.241 -10.483 -19.366 1.00 97.75 91 MET A O 1
ATOM 731 N N . SER A 1 92 ? 14.056 -9.180 -19.525 1.00 98.00 92 SER A N 1
ATOM 732 C CA . SER A 1 92 ? 14.529 -9.770 -20.785 1.00 98.00 92 SER A CA 1
ATOM 733 C C . SER A 1 92 ? 14.682 -11.288 -20.716 1.00 98.00 92 SER A C 1
ATOM 735 O O . SER A 1 92 ? 14.369 -11.972 -21.690 1.00 98.00 92 SER A O 1
ATOM 737 N N . LYS A 1 93 ? 15.127 -11.848 -19.581 1.00 98.31 93 LYS A N 1
ATOM 738 C CA . LYS A 1 93 ? 15.245 -13.309 -19.418 1.00 98.31 93 LYS A CA 1
ATOM 739 C C . LYS A 1 93 ? 13.881 -14.001 -19.488 1.00 98.31 93 LYS A C 1
ATOM 741 O O . LYS A 1 93 ? 13.739 -14.961 -20.239 1.00 98.31 93 LYS A O 1
ATOM 746 N N . SER A 1 94 ? 12.888 -13.502 -18.756 1.00 98.25 94 SER A N 1
ATOM 747 C CA . SER A 1 94 ? 11.524 -14.048 -18.760 1.00 98.25 94 SER A CA 1
ATOM 748 C C . SER A 1 94 ? 10.891 -13.945 -20.149 1.00 98.25 94 SER A C 1
ATOM 750 O O . SER A 1 94 ? 10.327 -14.920 -20.641 1.00 98.25 94 SER A O 1
ATOM 752 N N . ARG A 1 95 ? 11.091 -12.812 -20.837 1.00 98.06 95 ARG A N 1
ATOM 753 C CA . ARG A 1 95 ? 10.594 -12.597 -22.206 1.00 98.06 95 ARG A CA 1
ATOM 754 C C . ARG A 1 95 ? 11.240 -13.538 -23.222 1.00 98.06 95 ARG A C 1
ATOM 756 O O . ARG A 1 95 ? 10.539 -14.117 -24.044 1.00 98.06 95 ARG A O 1
ATOM 763 N N . LYS A 1 96 ? 12.557 -13.765 -23.131 1.00 98.38 96 LYS A N 1
ATOM 764 C CA . LYS A 1 96 ? 13.269 -14.758 -23.962 1.00 98.38 96 LYS A CA 1
ATOM 765 C C . LYS A 1 96 ? 12.778 -16.190 -23.730 1.00 98.38 96 LYS A C 1
ATOM 767 O O . LYS A 1 96 ? 12.879 -17.007 -24.637 1.00 98.38 96 LYS A O 1
ATOM 772 N N . LEU A 1 97 ? 12.258 -16.486 -22.539 1.00 98.44 97 LEU A N 1
ATOM 773 C CA . LEU A 1 97 ? 11.678 -17.783 -22.180 1.00 98.44 97 LEU A CA 1
ATOM 774 C C . LEU A 1 97 ? 10.161 -17.866 -22.435 1.00 98.44 97 LEU A C 1
ATOM 776 O O . LEU A 1 97 ? 9.539 -18.850 -22.048 1.00 98.44 97 LEU A O 1
ATOM 780 N N . GLY A 1 98 ? 9.571 -16.871 -23.105 1.00 98.50 98 GLY A N 1
ATOM 781 C CA . GLY A 1 98 ? 8.181 -16.906 -23.566 1.00 98.50 98 GLY A CA 1
ATOM 782 C C . GLY A 1 98 ? 7.156 -16.237 -22.647 1.00 98.50 98 GLY A C 1
ATOM 783 O O . GLY A 1 98 ? 5.979 -16.227 -22.991 1.00 98.50 98 GLY A O 1
ATOM 784 N N . PHE A 1 99 ? 7.561 -15.638 -21.521 1.00 98.25 99 PHE A N 1
ATOM 785 C CA . PHE A 1 99 ? 6.654 -14.838 -20.690 1.00 98.25 99 PHE A CA 1
ATOM 786 C C . PHE A 1 99 ? 6.559 -13.411 -21.243 1.00 98.25 99 PHE A C 1
ATOM 788 O O . PHE A 1 99 ? 7.439 -12.578 -21.002 1.00 98.25 99 PHE A O 1
ATOM 795 N N . LEU A 1 100 ? 5.527 -13.152 -22.046 1.00 97.44 100 LEU A N 1
ATOM 796 C CA . LEU A 1 100 ? 5.361 -11.888 -22.773 1.00 97.44 100 LEU A CA 1
ATOM 797 C C . LEU A 1 100 ? 4.343 -10.936 -22.139 1.00 97.44 100 LEU A C 1
ATOM 799 O O . LEU A 1 100 ? 4.362 -9.750 -22.482 1.00 97.44 100 LEU A O 1
ATOM 803 N N . ASP A 1 101 ? 3.524 -11.436 -21.213 1.00 97.38 101 ASP A N 1
ATOM 804 C CA . ASP A 1 101 ? 2.478 -10.670 -20.545 1.00 97.38 101 ASP A CA 1
ATOM 805 C C . ASP A 1 101 ? 3.044 -9.418 -19.863 1.00 97.38 101 ASP A C 1
ATOM 807 O O . ASP A 1 101 ? 4.179 -9.381 -19.369 1.00 97.38 101 ASP A O 1
ATOM 811 N N . TYR A 1 102 ? 2.242 -8.361 -19.868 1.00 96.69 102 TYR A N 1
ATOM 812 C CA . TYR A 1 102 ? 2.532 -7.110 -19.188 1.00 96.69 102 TYR A CA 1
ATOM 813 C C . TYR A 1 102 ? 1.217 -6.481 -18.727 1.00 96.69 102 TYR A C 1
ATOM 815 O O . TYR A 1 102 ? 0.175 -6.685 -19.349 1.00 96.69 102 TYR A O 1
ATOM 823 N N . GLN A 1 103 ? 1.293 -5.691 -17.662 1.00 96.38 103 GLN A N 1
ATOM 824 C CA . GLN A 1 103 ? 0.233 -4.785 -17.243 1.00 96.38 103 GLN A CA 1
ATOM 825 C C . GLN A 1 103 ? 0.864 -3.415 -16.997 1.00 96.38 103 GLN A C 1
ATOM 827 O O . GLN A 1 103 ? 1.970 -3.339 -16.453 1.00 96.38 103 GLN A O 1
ATOM 832 N N . ALA A 1 104 ? 0.205 -2.346 -17.443 1.00 97.44 104 ALA A N 1
ATOM 833 C CA . ALA A 1 104 ? 0.656 -0.996 -17.142 1.00 97.44 104 ALA A CA 1
ATOM 834 C C . ALA A 1 104 ? 0.498 -0.743 -15.634 1.00 97.44 104 ALA A C 1
ATOM 836 O O . ALA A 1 104 ? -0.479 -1.181 -15.028 1.00 97.44 104 ALA A O 1
ATOM 837 N N . THR A 1 105 ? 1.493 -0.117 -15.002 1.00 95.94 105 THR A N 1
ATOM 838 C CA . THR A 1 105 ? 1.520 0.033 -13.537 1.00 95.94 105 THR A CA 1
ATOM 839 C C . THR A 1 105 ? 0.360 0.882 -13.022 1.00 95.94 105 THR A C 1
ATOM 841 O O . THR A 1 105 ? -0.191 0.587 -11.968 1.00 95.94 105 THR A O 1
ATOM 844 N N . ASP A 1 106 ? -0.016 1.922 -13.760 1.00 97.00 106 ASP A N 1
ATOM 845 C CA . ASP A 1 106 ? -1.169 2.777 -13.483 1.00 97.00 106 ASP A CA 1
ATOM 846 C C . ASP A 1 106 ? -2.493 2.011 -13.585 1.00 97.00 106 ASP A C 1
ATOM 848 O O . ASP A 1 106 ? -3.300 2.078 -12.655 1.00 97.00 106 ASP A O 1
ATOM 852 N N . ASP A 1 107 ? -2.680 1.212 -14.638 1.00 97.75 107 ASP A N 1
ATOM 853 C CA . ASP A 1 107 ? -3.845 0.328 -14.761 1.00 97.75 107 ASP A CA 1
ATOM 854 C C . ASP A 1 107 ? -3.893 -0.685 -13.607 1.00 97.75 107 ASP A C 1
ATOM 856 O O . ASP A 1 107 ? -4.916 -0.823 -12.940 1.00 97.75 107 ASP A O 1
ATOM 860 N N . ALA A 1 108 ? -2.771 -1.353 -13.309 1.00 97.56 108 ALA A N 1
ATOM 861 C CA . ALA A 1 108 ? -2.673 -2.312 -12.205 1.00 97.56 108 ALA A CA 1
ATOM 862 C C . ALA A 1 108 ? -2.993 -1.672 -10.848 1.00 97.56 108 ALA A C 1
ATOM 864 O O . ALA A 1 108 ? -3.657 -2.285 -10.007 1.00 97.56 108 ALA A O 1
ATOM 865 N N . PHE A 1 109 ? -2.534 -0.436 -10.638 1.00 96.31 109 PHE A N 1
ATOM 866 C CA . PHE A 1 109 ? -2.818 0.333 -9.436 1.00 96.31 109 PHE A CA 1
ATOM 867 C C . PHE A 1 109 ? -4.315 0.619 -9.315 1.00 96.31 109 PHE A C 1
ATOM 869 O O . PHE A 1 109 ? -4.899 0.322 -8.278 1.00 96.31 109 PHE A O 1
ATOM 876 N N . LEU A 1 110 ? -4.967 1.126 -10.365 1.00 96.38 110 LEU A N 1
ATOM 877 C CA . LEU A 1 110 ? -6.402 1.432 -10.343 1.00 96.38 110 LEU A CA 1
ATOM 878 C C . LEU A 1 110 ? -7.275 0.173 -10.218 1.00 96.38 110 LEU A C 1
ATOM 880 O O . LEU A 1 110 ? -8.227 0.163 -9.429 1.00 96.38 110 LEU A O 1
ATOM 884 N N . ASP A 1 111 ? -6.918 -0.900 -10.926 1.00 97.94 111 ASP A N 1
ATOM 885 C CA . ASP A 1 111 ? -7.586 -2.202 -10.851 1.00 97.94 111 ASP A CA 1
ATOM 886 C C . ASP A 1 111 ? -7.589 -2.754 -9.421 1.00 97.94 111 ASP A C 1
ATOM 888 O O . ASP A 1 111 ? -8.598 -3.304 -8.967 1.00 97.94 111 ASP A O 1
ATOM 892 N N . LEU A 1 112 ? -6.482 -2.583 -8.687 1.00 97.62 112 LEU A N 1
ATOM 893 C CA . LEU A 1 112 ? -6.384 -2.992 -7.288 1.00 97.62 112 LEU A CA 1
ATOM 894 C C . LEU A 1 112 ? -7.449 -2.300 -6.429 1.00 97.62 112 LEU A C 1
ATOM 896 O O . LEU A 1 112 ? -8.158 -2.985 -5.697 1.00 97.62 112 LEU A O 1
ATOM 900 N N . PHE A 1 113 ? -7.630 -0.978 -6.537 1.00 97.19 113 PHE A N 1
ATOM 901 C CA . PHE A 1 113 ? -8.671 -0.281 -5.764 1.00 97.19 113 PHE A CA 1
ATOM 902 C C . PHE A 1 113 ? -10.078 -0.745 -6.138 1.00 97.19 113 PHE A C 1
ATOM 904 O O . PHE A 1 113 ? -10.941 -0.836 -5.266 1.00 97.19 113 PHE A O 1
ATOM 911 N N . GLY A 1 114 ? -10.320 -1.053 -7.416 1.00 97.88 114 GLY A N 1
ATOM 912 C CA . GLY A 1 114 ? -11.583 -1.650 -7.852 1.00 97.88 114 GLY A CA 1
ATOM 913 C C . GLY A 1 114 ? -11.873 -2.967 -7.128 1.00 97.88 114 GLY A C 1
ATOM 914 O O . GLY A 1 114 ? -12.965 -3.149 -6.590 1.00 97.88 114 GLY A O 1
ATOM 915 N N . ARG A 1 115 ? -10.871 -3.851 -7.046 1.00 98.38 115 ARG A N 1
ATOM 916 C CA . ARG A 1 115 ? -10.973 -5.140 -6.341 1.00 98.38 115 ARG A CA 1
ATOM 917 C C . ARG A 1 115 ? -11.150 -4.962 -4.835 1.00 98.38 115 ARG A C 1
ATOM 919 O O . ARG A 1 115 ? -12.080 -5.525 -4.275 1.00 98.38 115 ARG A O 1
ATOM 926 N N . LEU A 1 116 ? -10.336 -4.120 -4.195 1.00 98.19 116 LEU A N 1
ATOM 927 C CA . LEU A 1 116 ? -10.419 -3.875 -2.750 1.00 98.19 116 LEU A CA 1
ATOM 928 C C . LEU A 1 116 ? -11.796 -3.340 -2.321 1.00 98.19 116 LEU A C 1
ATOM 930 O O . LEU A 1 116 ? -12.281 -3.711 -1.254 1.00 98.19 116 LEU A O 1
ATOM 934 N N . ARG A 1 117 ? -12.446 -2.508 -3.147 1.00 98.31 117 ARG A N 1
ATOM 935 C CA . ARG A 1 117 ? -13.827 -2.051 -2.905 1.00 98.31 117 ARG A CA 1
ATOM 936 C C . ARG A 1 117 ? -14.855 -3.155 -3.103 1.00 98.31 117 ARG A C 1
ATOM 938 O O . ARG A 1 117 ? -15.754 -3.307 -2.281 1.00 98.31 117 ARG A O 1
ATOM 945 N N . ALA A 1 118 ? -14.732 -3.931 -4.182 1.00 98.44 118 ALA A N 1
ATOM 946 C CA . ALA A 1 118 ? -15.626 -5.058 -4.448 1.00 98.44 118 ALA A CA 1
ATOM 947 C C . ALA A 1 118 ? -15.591 -6.089 -3.305 1.00 98.44 118 ALA A C 1
ATOM 949 O O . ALA A 1 118 ? -16.638 -6.587 -2.889 1.00 98.44 118 ALA A O 1
ATOM 950 N N . ASP A 1 119 ? -14.402 -6.317 -2.747 1.00 98.19 119 ASP A N 1
ATOM 951 C CA . ASP A 1 119 ? -14.159 -7.214 -1.616 1.00 98.19 119 ASP A CA 1
ATOM 952 C C . ASP A 1 119 ? -14.469 -6.564 -0.251 1.00 98.19 119 ASP A C 1
ATOM 954 O O . ASP A 1 119 ? -14.320 -7.206 0.789 1.00 98.19 119 ASP A O 1
ATOM 958 N N . LYS A 1 120 ? -14.918 -5.299 -0.237 1.00 98.25 120 LYS A N 1
ATOM 959 C CA . LYS A 1 120 ? -15.216 -4.493 0.960 1.00 98.25 120 LYS A CA 1
ATOM 960 C C . LYS A 1 120 ? -14.060 -4.413 1.963 1.00 98.25 120 LYS A C 1
ATOM 962 O O . LYS A 1 120 ? -14.275 -4.418 3.173 1.00 98.25 120 LYS A O 1
ATOM 967 N N . ILE A 1 121 ? -12.829 -4.344 1.470 1.00 98.12 121 ILE A N 1
ATOM 968 C CA . ILE A 1 121 ? -11.628 -4.110 2.287 1.00 98.12 121 ILE A CA 1
ATOM 969 C C . ILE A 1 121 ? -11.443 -2.608 2.537 1.00 98.12 121 ILE A C 1
ATOM 971 O O . ILE A 1 121 ? -11.004 -2.204 3.609 1.00 98.12 121 ILE A O 1
ATOM 975 N N . ILE A 1 122 ? -11.811 -1.783 1.555 1.00 97.31 122 ILE A N 1
ATOM 976 C CA . ILE A 1 122 ? -11.861 -0.320 1.652 1.00 97.31 122 ILE A CA 1
ATOM 977 C C . ILE A 1 122 ? -13.240 0.187 1.192 1.00 97.31 122 ILE A C 1
ATOM 979 O O . ILE A 1 122 ? -13.916 -0.544 0.460 1.00 97.31 122 ILE A O 1
ATOM 983 N N . PRO A 1 123 ? -13.651 1.411 1.579 1.00 95.00 123 PRO A N 1
ATOM 984 C CA . PRO A 1 123 ? -14.887 2.032 1.098 1.00 95.00 123 PRO A CA 1
ATOM 985 C C . PRO A 1 123 ? -14.920 2.299 -0.419 1.00 95.00 123 PRO A C 1
ATOM 987 O O . PRO A 1 123 ? -13.876 2.678 -1.013 1.00 95.00 123 PRO A O 1
#

Organism: NCBI:txid1183423

Sequence (123 aa):
MQERNNARRALFEEGRLFVLGANVDGDELDLWFESLDGVVRLLQDQTAEDAAIWRDIADRYGLVENDLSRLASPWHTDADLGRPIEVVTDMSKSRKLGFLDYQATDDAFLDLFGRLRADKIIP